Protein AF-A0A7S2TW72-F1 (afdb_monomer)

Nearest PDB structures (foldseek):
  6y2k-assembly1_A  TM=8.050E-01  e=1.005E-05  Marinomonas sp. ef1
  5dfa-assembly1_B  TM=8.505E-01  e=1.007E-04  Geobacillus stearothermophilus
  4oif-assembly1_C  TM=8.768E-01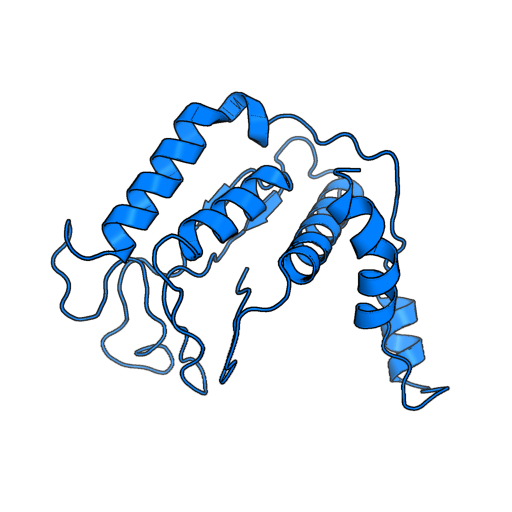  e=2.353E-04  Geobacillus stearothermophilus
  5e9a-assembly1_A  TM=8.964E-01  e=7.447E-04  Rahnella sp. R3
  8ibs-assembly2_B  TM=8.074E-01  e=1.210E-03  Bifidobacterium longum subsp. infantis ATCC 15697 = JCM 1222 = DSM 20088

Foldseek 3Di:
DCQKDAAAADGDDPLLLLVVLLVQQVVCVVVVVLVVWAEDPEQELAFWPLPHTYDGDDQCRSLVSLVSSLLSQHPYYDHPDCEQDCDDSGNVRGTLYYPPDDPVDDRSVVSVVVSVVVCVVCVVNSNDDDDDPDDQDDDPVVQVVCVVPPPDPPDDPSVVSSVVSVVCVVVVD

Mean predicted aligned error: 3.88 Å

Organism: NCBI:txid641309

InterPro domains:
  IPR003476 Glycoside hydrolase, family 42 [PTHR36447] (2-173)
  IPR013529 Glycoside hydrolase, family 42, N-terminal [PF02449] (15-103)
  IPR017853 Glycoside hydrolase superfamily [SSF51445] (32-100)
  IPR029062 Class I glutamine amidotransferase-like [G3DSA:3.40.50.880] (130-173)
  IPR029062 Class I glutamine amidotransferase-like [SSF52317] (130-173)

Structure (mmCIF, N/CA/C/O backbone):
data_AF-A0A7S2TW72-F1
#
_entry.id   AF-A0A7S2TW72-F1
#
loop_
_atom_site.group_PDB
_atom_site.id
_atom_site.type_symbol
_atom_site.label_atom_id
_atom_site.label_alt_id
_atom_site.label_comp_id
_atom_site.label_asym_id
_atom_site.label_entity_id
_atom_site.label_seq_id
_atom_site.pdbx_PDB_ins_code
_atom_site.Cartn_x
_atom_site.Cartn_y
_atom_site.Cartn_z
_atom_site.occupancy
_atom_site.B_iso_or_equiv
_atom_site.auth_seq_id
_atom_site.auth_comp_id
_atom_site.auth_asym_id
_atom_site.auth_atom_id
_atom_site.pdbx_PDB_model_num
ATOM 1 N N . ASN A 1 1 ? 2.933 -1.608 0.972 1.00 94.44 1 ASN A N 1
ATOM 2 C CA . ASN A 1 1 ? 1.568 -1.724 0.433 1.00 94.44 1 ASN A CA 1
ATOM 3 C C . ASN A 1 1 ? 1.625 -2.192 -1.014 1.00 94.44 1 ASN A C 1
ATOM 5 O O . ASN A 1 1 ? 1.776 -1.388 -1.933 1.00 94.44 1 ASN A O 1
ATOM 9 N N . TYR A 1 2 ? 1.483 -3.503 -1.188 1.00 94.56 2 TYR A N 1
ATOM 10 C CA . TYR A 1 2 ? 1.413 -4.172 -2.480 1.00 94.56 2 TYR A CA 1
ATOM 11 C C . TYR A 1 2 ? 0.066 -4.903 -2.568 1.00 94.56 2 TYR A C 1
ATOM 13 O O . TYR A 1 2 ? -0.020 -6.057 -2.158 1.00 94.56 2 TYR A O 1
ATOM 21 N N . PRO A 1 3 ? -1.011 -4.242 -3.046 1.00 94.12 3 PRO A N 1
ATOM 22 C CA . PRO A 1 3 ? -2.340 -4.858 -3.138 1.00 94.12 3 PRO A CA 1
ATOM 23 C C . PRO A 1 3 ? -2.378 -6.122 -3.997 1.00 94.12 3 PRO A C 1
ATOM 25 O O . PRO A 1 3 ? -3.255 -6.959 -3.837 1.00 94.12 3 PRO A O 1
ATOM 28 N N . VAL A 1 4 ? -1.439 -6.231 -4.930 1.00 93.31 4 VAL A N 1
ATOM 29 C CA . VAL A 1 4 ? -1.195 -7.411 -5.752 1.00 93.31 4 VAL A CA 1
ATOM 30 C C . VAL A 1 4 ? 0.266 -7.803 -5.582 1.00 93.31 4 VAL A C 1
ATOM 32 O O . VAL A 1 4 ? 1.138 -6.933 -5.516 1.00 93.31 4 VAL A O 1
ATOM 35 N N . TRP A 1 5 ? 0.530 -9.103 -5.499 1.00 88.50 5 TRP A N 1
ATOM 36 C CA . TRP A 1 5 ? 1.876 -9.648 -5.325 1.00 88.50 5 TRP A CA 1
ATOM 37 C C . TRP A 1 5 ? 1.997 -11.018 -5.992 1.00 88.50 5 TRP A C 1
ATOM 39 O O . TRP A 1 5 ? 0.996 -11.728 -6.136 1.00 88.50 5 TRP A O 1
ATOM 49 N N . GLY A 1 6 ? 3.213 -11.387 -6.403 1.00 86.06 6 GLY A N 1
ATOM 50 C CA . GLY A 1 6 ? 3.484 -12.638 -7.116 1.00 86.06 6 GLY A CA 1
ATOM 51 C C . GLY A 1 6 ? 2.575 -12.815 -8.335 1.00 86.06 6 GLY A C 1
ATOM 52 O O . GLY A 1 6 ? 2.072 -11.839 -8.879 1.00 86.06 6 GLY A O 1
ATOM 53 N N . GLY A 1 7 ? 2.277 -14.055 -8.723 1.00 88.62 7 GLY A N 1
ATOM 54 C CA . GLY A 1 7 ? 1.420 -14.386 -9.874 1.00 88.62 7 GLY A CA 1
ATOM 55 C C . GLY A 1 7 ? -0.076 -14.045 -9.735 1.00 88.62 7 GLY A C 1
ATOM 56 O O . GLY A 1 7 ? -0.910 -14.737 -10.314 1.00 88.62 7 GLY A O 1
ATOM 57 N N . SER A 1 8 ? -0.446 -13.021 -8.958 1.00 91.19 8 SER A N 1
ATOM 58 C CA . SER A 1 8 ? -1.830 -12.546 -8.828 1.00 91.19 8 SER A CA 1
ATOM 59 C C . SER A 1 8 ? -2.438 -12.241 -10.201 1.00 91.19 8 SER A C 1
ATOM 61 O O . SER A 1 8 ? -1.884 -11.449 -10.961 1.00 91.19 8 SER A O 1
ATOM 63 N N . LEU A 1 9 ? -3.605 -12.819 -10.502 1.00 92.19 9 LEU A N 1
ATOM 64 C CA . LEU A 1 9 ? -4.312 -12.615 -11.778 1.00 92.19 9 LEU A CA 1
ATOM 65 C C . LEU A 1 9 ? -5.286 -11.428 -11.753 1.00 92.19 9 LEU A C 1
ATOM 67 O O . LEU A 1 9 ? -5.654 -10.895 -12.800 1.00 92.19 9 LEU A O 1
ATOM 71 N N . ALA A 1 10 ? -5.705 -11.004 -10.562 1.00 94.12 10 ALA A N 1
ATOM 72 C CA . ALA A 1 10 ? -6.632 -9.902 -10.355 1.00 94.12 10 ALA A CA 1
ATOM 73 C C . ALA A 1 10 ? -6.290 -9.143 -9.070 1.00 94.12 10 ALA A C 1
ATOM 75 O O . ALA A 1 10 ? -5.662 -9.681 -8.160 1.00 94.12 10 ALA A O 1
ATOM 76 N N . ALA A 1 11 ? -6.736 -7.891 -8.996 1.00 93.00 11 ALA A N 1
ATOM 77 C CA . ALA A 1 11 ? -6.687 -7.130 -7.758 1.00 93.00 11 ALA A CA 1
ATOM 78 C C . ALA A 1 11 ? -7.694 -7.681 -6.731 1.00 93.00 11 ALA A C 1
ATOM 80 O O . ALA A 1 11 ? -8.809 -8.043 -7.120 1.00 93.00 11 ALA A O 1
ATOM 81 N N . PRO A 1 12 ? -7.354 -7.697 -5.429 1.00 92.38 12 PRO A N 1
ATOM 82 C CA . PRO A 1 12 ? -8.307 -8.054 -4.388 1.00 92.38 12 PRO A CA 1
ATOM 83 C C . PRO A 1 12 ? -9.394 -6.980 -4.256 1.00 92.38 12 PRO A C 1
ATOM 85 O O . PRO A 1 12 ? -9.292 -5.871 -4.793 1.00 92.38 12 PRO A O 1
ATOM 88 N N . ALA A 1 13 ? -10.436 -7.282 -3.481 1.00 93.56 13 ALA A N 1
ATOM 89 C CA . ALA A 1 13 ? -11.420 -6.276 -3.106 1.00 93.56 13 ALA A CA 1
ATOM 90 C C . ALA A 1 13 ? -10.739 -5.111 -2.363 1.00 93.56 13 ALA A C 1
ATOM 92 O O . ALA A 1 13 ? -9.905 -5.331 -1.488 1.00 93.56 13 ALA A O 1
ATOM 93 N N . ALA A 1 14 ? -11.1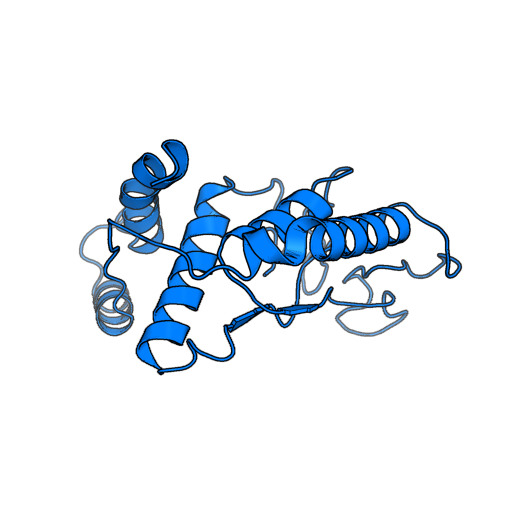44 -3.868 -2.640 1.00 95.38 14 ALA A N 1
ATOM 94 C CA . ALA A 1 14 ? -10.555 -2.685 -1.997 1.00 95.38 14 ALA A CA 1
ATOM 95 C C . ALA A 1 14 ? -10.602 -2.755 -0.457 1.00 95.38 14 ALA A C 1
ATOM 97 O O . ALA A 1 14 ? -9.632 -2.408 0.209 1.00 95.38 14 ALA A O 1
ATOM 98 N N . SER A 1 15 ? -11.684 -3.308 0.101 1.00 96.25 15 SER A N 1
ATOM 99 C CA . SER A 1 15 ? -11.828 -3.565 1.541 1.00 96.25 15 SER A CA 1
ATOM 100 C C . SER A 1 15 ? -10.747 -4.478 2.144 1.00 96.25 15 SER A C 1
ATOM 102 O O . SER A 1 15 ? -10.469 -4.371 3.332 1.00 96.25 15 SER A O 1
ATOM 104 N N . THR A 1 16 ? -10.144 -5.375 1.356 1.00 94.69 16 THR A N 1
ATOM 105 C CA . THR A 1 16 ? -9.058 -6.261 1.814 1.00 94.69 16 THR A CA 1
ATOM 106 C C . THR A 1 16 ? -7.772 -5.470 2.025 1.00 94.69 16 THR A C 1
ATOM 108 O O . THR A 1 16 ? -7.061 -5.696 2.992 1.00 94.69 16 THR A O 1
ATOM 111 N N . VAL A 1 17 ? -7.504 -4.487 1.164 1.00 95.69 17 VAL A N 1
ATOM 112 C CA . VAL A 1 17 ? -6.383 -3.554 1.353 1.00 95.69 17 VAL A CA 1
ATOM 113 C C . VAL A 1 17 ? -6.681 -2.607 2.517 1.00 95.69 17 VAL A C 1
ATOM 115 O O . VAL A 1 17 ? -5.821 -2.361 3.355 1.00 95.69 17 VAL A O 1
ATOM 118 N N . ALA A 1 18 ? -7.915 -2.104 2.589 1.00 96.31 18 ALA A N 1
ATOM 119 C CA . ALA A 1 18 ? -8.355 -1.146 3.596 1.00 96.31 18 ALA A CA 1
ATOM 120 C C . ALA A 1 18 ? -8.190 -1.665 5.036 1.00 96.31 18 ALA A C 1
ATOM 122 O O . ALA A 1 18 ? -7.615 -0.961 5.865 1.00 96.31 18 ALA A O 1
ATOM 123 N N . ILE A 1 19 ? -8.598 -2.912 5.321 1.00 95.75 19 ILE A N 1
ATOM 124 C CA . ILE A 1 19 ? -8.416 -3.497 6.660 1.00 95.75 19 ILE A CA 1
ATOM 125 C C . ILE A 1 19 ? -6.933 -3.594 7.039 1.00 95.75 19 ILE A C 1
ATOM 127 O O . ILE A 1 19 ? -6.581 -3.289 8.173 1.00 95.75 19 ILE A O 1
ATOM 131 N N . SER A 1 20 ? -6.040 -3.939 6.104 1.00 94.25 20 SER A N 1
ATOM 132 C CA . SER A 1 20 ? -4.597 -3.974 6.375 1.00 94.25 20 SER A CA 1
ATOM 133 C C . SER A 1 20 ? -4.042 -2.590 6.725 1.00 94.25 20 SER A C 1
ATOM 135 O O . SER A 1 20 ? -3.234 -2.472 7.643 1.00 94.25 20 SER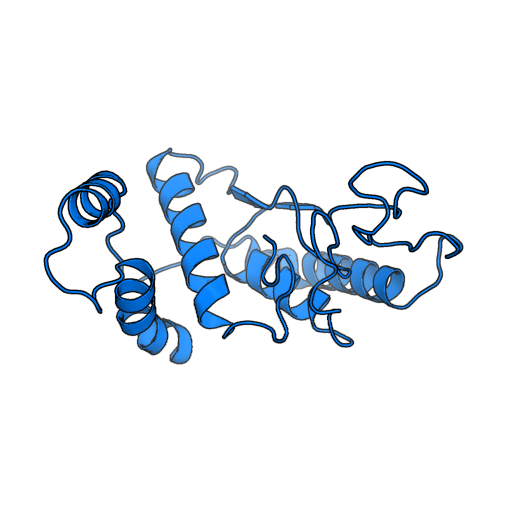 A O 1
ATOM 137 N N . LEU A 1 21 ? -4.494 -1.535 6.037 1.00 95.38 21 LEU A N 1
ATOM 138 C CA . LEU A 1 21 ? -4.108 -0.152 6.344 1.00 95.38 21 LEU A CA 1
ATOM 139 C C . LEU A 1 21 ? -4.628 0.276 7.729 1.00 95.38 21 LEU A C 1
ATOM 141 O O . LEU A 1 21 ? -3.890 0.881 8.506 1.00 95.38 21 LEU A O 1
ATOM 145 N N . ASP A 1 22 ? -5.868 -0.083 8.070 1.00 94.69 22 ASP A N 1
ATOM 146 C CA . ASP A 1 22 ? -6.458 0.219 9.377 1.00 94.69 22 ASP A CA 1
ATOM 147 C C . ASP A 1 22 ? -5.780 -0.542 10.528 1.00 94.69 22 ASP A C 1
ATOM 149 O O . ASP A 1 22 ? -5.624 0.023 11.612 1.00 94.69 22 ASP A O 1
ATOM 153 N N . VAL A 1 23 ? -5.326 -1.781 10.303 1.00 92.88 23 VAL A N 1
ATOM 154 C CA . VAL A 1 23 ? -4.524 -2.549 11.275 1.00 92.88 23 VAL A CA 1
ATOM 155 C C . VAL A 1 23 ? -3.189 -1.853 11.543 1.00 92.88 23 VAL A C 1
ATOM 157 O O . VAL A 1 23 ? -2.845 -1.631 12.704 1.00 92.88 23 VAL A O 1
ATOM 160 N N . VAL A 1 24 ? -2.470 -1.429 10.496 1.00 92.75 24 VAL A N 1
ATOM 161 C CA . VAL A 1 24 ? -1.205 -0.684 10.648 1.00 92.75 24 VAL A CA 1
ATOM 162 C C . VAL A 1 24 ? -1.430 0.633 11.392 1.00 92.75 24 VAL A C 1
ATOM 164 O O . VAL A 1 24 ? -0.671 0.960 12.307 1.00 92.75 24 VAL A O 1
ATOM 167 N N . ARG A 1 25 ? -2.509 1.362 11.073 1.00 92.12 25 ARG A N 1
ATOM 168 C CA . ARG A 1 25 ? -2.905 2.555 11.833 1.00 92.12 25 ARG A CA 1
ATOM 169 C C . ARG A 1 25 ? -3.162 2.223 13.305 1.00 92.12 25 ARG A C 1
ATOM 171 O O . ARG A 1 25 ? -2.714 2.963 14.177 1.00 92.12 25 ARG A O 1
ATOM 178 N N . GLY A 1 26 ? -3.870 1.129 13.587 1.00 91.25 26 GLY A N 1
ATOM 179 C CA . GLY A 1 26 ? -4.137 0.655 14.945 1.00 91.25 26 GLY A CA 1
ATOM 180 C C . GLY A 1 26 ? -2.854 0.398 15.737 1.00 91.25 26 GLY A C 1
ATOM 181 O O . GLY A 1 26 ? -2.731 0.868 16.867 1.00 91.25 26 GLY A O 1
ATOM 182 N N . TRP A 1 27 ? -1.862 -0.260 15.131 1.00 90.44 27 TRP A N 1
ATOM 183 C CA . TRP A 1 27 ? -0.547 -0.461 15.748 1.00 90.44 27 TRP A CA 1
ATOM 184 C C . TRP A 1 27 ? 0.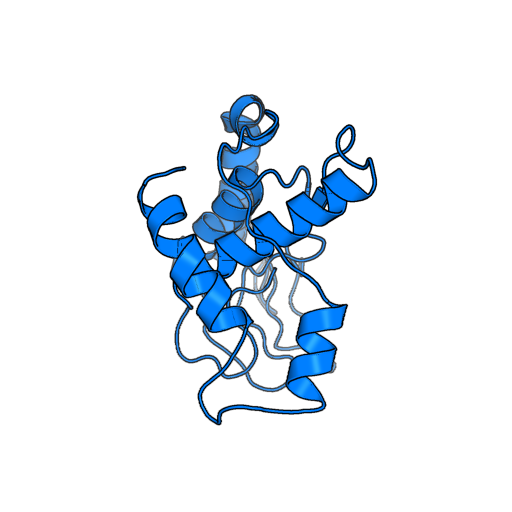197 0.849 15.997 1.00 90.44 27 TRP A C 1
ATOM 186 O O . TRP A 1 27 ? 0.778 1.019 17.066 1.00 90.44 27 TRP A O 1
ATOM 196 N N . ALA A 1 28 ? 0.163 1.791 15.055 1.00 90.00 28 ALA A N 1
ATOM 197 C CA . ALA A 1 28 ? 0.781 3.101 15.245 1.00 90.00 28 ALA A CA 1
ATOM 198 C C . ALA A 1 28 ? 0.150 3.857 16.429 1.00 90.00 28 ALA A C 1
ATOM 200 O O . ALA A 1 28 ? 0.869 4.434 17.245 1.00 90.00 28 ALA A O 1
ATOM 201 N N . ILE A 1 29 ? -1.181 3.796 16.570 1.00 86.50 29 ILE A N 1
ATOM 202 C CA . ILE A 1 29 ? -1.898 4.371 17.717 1.00 86.50 29 ILE A CA 1
ATOM 203 C C . ILE A 1 29 ? -1.469 3.693 19.023 1.00 86.50 29 ILE A C 1
ATOM 205 O O . ILE A 1 29 ? -1.110 4.385 19.972 1.00 86.50 29 ILE A O 1
ATOM 209 N N . ALA A 1 30 ? -1.446 2.359 19.060 1.00 87.12 30 ALA A N 1
ATOM 210 C CA . ALA A 1 30 ? -1.061 1.595 20.248 1.00 87.12 30 ALA A CA 1
ATOM 211 C C . ALA A 1 30 ? 0.388 1.864 20.703 1.00 87.12 30 ALA A C 1
ATOM 213 O O . ALA A 1 30 ? 0.690 1.753 21.887 1.00 87.12 30 ALA A O 1
ATOM 214 N N . ASN A 1 31 ? 1.271 2.252 19.779 1.00 86.00 31 ASN A N 1
ATOM 215 C CA . ASN A 1 31 ? 2.669 2.593 20.055 1.00 86.00 31 ASN A CA 1
ATOM 216 C C . ASN A 1 31 ? 2.909 4.105 20.241 1.00 86.00 31 ASN A C 1
ATOM 218 O O . ASN A 1 31 ? 4.049 4.558 20.134 1.00 86.00 31 ASN A O 1
ATOM 222 N N . ASN A 1 32 ? 1.862 4.901 20.497 1.00 80.44 32 ASN A N 1
ATOM 223 C CA . ASN A 1 32 ? 1.939 6.358 20.678 1.00 80.44 32 ASN A CA 1
ATOM 224 C C . ASN A 1 32 ? 2.602 7.107 19.501 1.00 80.44 32 ASN A C 1
ATOM 226 O O . ASN A 1 32 ? 3.185 8.175 19.674 1.00 80.44 32 ASN A O 1
ATOM 230 N N . GLN A 1 33 ? 2.502 6.580 18.277 1.00 76.88 33 GLN A N 1
ATOM 231 C CA . GLN A 1 33 ? 3.023 7.227 17.064 1.00 76.88 33 GLN A CA 1
ATOM 232 C C . GLN A 1 33 ? 2.006 8.194 16.427 1.00 76.88 33 GLN A C 1
ATOM 234 O O . GLN A 1 33 ? 2.1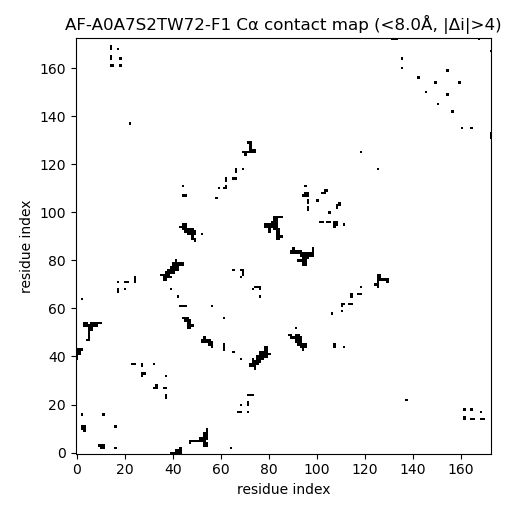76 8.641 15.293 1.00 76.88 33 GLN A O 1
ATOM 239 N N . THR A 1 34 ? 0.944 8.551 17.151 1.00 65.56 34 THR A N 1
ATOM 240 C CA . THR A 1 34 ? -0.194 9.329 16.639 1.00 65.56 34 THR A CA 1
ATOM 241 C C . THR A 1 34 ? 0.159 10.753 16.227 1.00 65.56 34 THR A C 1
ATOM 243 O O . THR A 1 34 ? -0.443 11.267 15.292 1.00 65.56 34 THR A O 1
ATOM 246 N N . GLU A 1 35 ? 1.141 11.387 16.874 1.00 61.72 35 GLU A N 1
ATOM 247 C CA . GLU A 1 35 ? 1.547 12.766 16.555 1.00 61.72 35 GLU A CA 1
ATOM 248 C C . GLU A 1 35 ? 2.339 12.878 15.243 1.00 61.72 35 GLU A C 1
ATOM 250 O O . GLU A 1 35 ? 2.329 13.924 14.600 1.00 61.72 35 GLU A O 1
ATOM 255 N N . LYS A 1 36 ? 3.017 11.800 14.827 1.00 66.94 36 LYS A N 1
ATOM 256 C CA . LYS A 1 36 ? 3.820 11.749 13.589 1.00 66.94 36 LYS A CA 1
ATOM 257 C C . LYS A 1 36 ? 3.091 11.029 12.444 1.00 66.94 36 LYS A C 1
ATOM 259 O O . LYS A 1 36 ? 3.471 11.162 11.277 1.00 66.94 36 LYS A O 1
ATOM 264 N N . GLY A 1 37 ? 2.031 10.290 12.775 1.00 79.31 37 GLY A N 1
ATOM 265 C CA . GLY A 1 37 ? 1.341 9.371 11.877 1.00 79.31 37 GLY A CA 1
ATOM 266 C C . GLY A 1 37 ? 2.183 8.144 11.525 1.00 79.31 37 GLY A C 1
ATOM 267 O O . GLY A 1 37 ? 3.236 7.899 12.111 1.00 79.31 37 GLY A O 1
ATOM 268 N N . TRP A 1 38 ? 1.709 7.362 10.557 1.00 91.38 38 TRP A N 1
ATOM 269 C CA . TRP A 1 38 ? 2.381 6.156 10.065 1.00 91.38 38 TRP A CA 1
ATOM 270 C C . TRP A 1 38 ? 2.691 6.272 8.573 1.00 91.38 38 TRP A C 1
ATOM 272 O O . TRP A 1 38 ? 2.074 7.060 7.854 1.00 91.38 38 TRP A O 1
ATOM 282 N N . MET A 1 39 ? 3.663 5.492 8.102 1.00 92.06 39 MET A N 1
ATOM 283 C CA . MET A 1 39 ? 4.143 5.561 6.723 1.00 92.06 39 MET A CA 1
ATOM 284 C C . MET A 1 39 ? 3.912 4.263 5.961 1.00 92.06 39 MET A C 1
ATOM 286 O O . MET A 1 39 ? 4.065 3.167 6.500 1.00 92.06 39 MET A O 1
ATOM 290 N N . VAL A 1 40 ? 3.651 4.393 4.663 1.00 95.88 40 VAL A N 1
ATOM 291 C CA . VAL A 1 40 ? 3.855 3.311 3.702 1.00 95.88 40 VAL A CA 1
ATOM 292 C C . VAL A 1 40 ? 5.220 3.504 3.057 1.00 95.88 40 VAL A C 1
ATOM 294 O O . VAL A 1 40 ? 5.397 4.358 2.188 1.00 95.88 40 VAL A O 1
ATOM 297 N N . ALA A 1 41 ? 6.182 2.697 3.508 1.00 96.00 41 ALA A N 1
ATOM 298 C CA . ALA A 1 41 ? 7.557 2.718 3.013 1.00 96.00 41 ALA A CA 1
ATOM 299 C C . ALA A 1 41 ? 7.667 2.328 1.533 1.00 96.00 41 ALA A C 1
ATOM 301 O O . ALA A 1 41 ? 8.556 2.803 0.838 1.00 96.00 41 ALA A O 1
ATOM 302 N N . GLU A 1 42 ? 6.751 1.486 1.054 1.00 97.19 42 GLU A N 1
ATOM 303 C CA . GLU A 1 42 ? 6.735 1.014 -0.326 1.00 97.19 42 GLU A CA 1
ATOM 304 C C . GLU A 1 42 ? 5.296 0.905 -0.819 1.00 97.19 42 GLU A C 1
ATOM 306 O O . GLU A 1 42 ? 4.509 0.117 -0.298 1.00 97.19 42 GLU A O 1
ATOM 311 N N . GLN A 1 43 ? 4.923 1.708 -1.803 1.00 97.69 43 GLN A N 1
ATOM 312 C CA . GLN A 1 43 ? 3.641 1.664 -2.491 1.00 97.69 43 GLN A CA 1
ATOM 313 C C . GLN A 1 43 ? 3.869 1.160 -3.912 1.00 97.69 43 GLN A C 1
ATOM 315 O O . GLN A 1 43 ? 4.703 1.694 -4.645 1.00 97.69 43 GLN A O 1
ATOM 320 N N . LEU A 1 44 ? 3.080 0.166 -4.313 1.00 96.06 44 LEU A N 1
ATOM 321 C CA . LEU A 1 44 ? 3.085 -0.348 -5.676 1.00 96.06 44 LEU A CA 1
ATOM 322 C C . LEU A 1 44 ? 2.584 0.715 -6.668 1.00 96.06 44 LEU A C 1
ATOM 324 O O . LEU A 1 44 ? 1.536 1.329 -6.445 1.00 96.06 44 LEU A O 1
ATOM 328 N N . ILE A 1 45 ? 3.289 0.860 -7.795 1.00 96.50 45 ILE A N 1
ATOM 329 C CA . ILE A 1 45 ? 2.847 1.647 -8.963 1.00 96.50 45 ILE A CA 1
ATOM 330 C C . ILE A 1 45 ? 2.889 0.860 -10.284 1.00 96.50 45 ILE A C 1
ATOM 332 O O . ILE A 1 45 ? 2.073 1.095 -11.177 1.00 96.50 45 ILE A O 1
ATOM 336 N N . GLY A 1 46 ? 3.811 -0.097 -10.404 1.00 94.94 46 GLY A N 1
ATOM 337 C CA . GLY A 1 46 ? 3.953 -1.000 -11.545 1.00 94.94 46 GLY A CA 1
ATOM 338 C C . GLY A 1 46 ? 3.775 -2.466 -11.154 1.00 94.94 46 GLY A C 1
ATOM 339 O O . GLY A 1 46 ? 3.646 -2.795 -9.973 1.00 94.94 46 GLY A O 1
ATOM 340 N N . ALA A 1 47 ? 3.770 -3.349 -12.155 1.00 94.56 47 ALA A N 1
ATOM 341 C CA . ALA A 1 47 ? 3.792 -4.789 -11.911 1.00 94.56 47 ALA A CA 1
ATOM 342 C C . ALA A 1 47 ? 5.032 -5.169 -11.085 1.00 94.56 47 ALA A C 1
ATOM 344 O O . ALA A 1 47 ? 6.104 -4.591 -11.269 1.00 94.56 47 ALA A O 1
ATOM 345 N N . GLN A 1 48 ? 4.877 -6.128 -10.176 1.00 94.44 48 GLN A N 1
ATOM 346 C CA . GLN A 1 48 ? 5.984 -6.678 -9.396 1.00 94.44 48 GLN A CA 1
ATOM 347 C C . GLN A 1 48 ? 6.337 -8.061 -9.924 1.00 94.44 48 GLN A C 1
ATOM 349 O O . GLN A 1 48 ? 5.445 -8.824 -10.294 1.00 94.44 48 GLN A O 1
ATOM 354 N N . GLY A 1 49 ? 7.630 -8.365 -9.947 1.00 93.00 49 GLY A N 1
ATOM 355 C CA . GLY A 1 49 ? 8.172 -9.597 -10.507 1.00 93.00 49 GLY A CA 1
ATOM 356 C C . GLY A 1 49 ? 9.333 -10.138 -9.687 1.00 93.00 49 GLY A C 1
ATOM 357 O O . GLY A 1 49 ? 10.333 -10.526 -10.274 1.00 93.00 49 GLY A O 1
ATOM 358 N N . HIS A 1 50 ? 9.207 -10.119 -8.354 1.00 87.75 50 HIS A N 1
ATOM 359 C CA . HIS A 1 50 ? 10.224 -10.657 -7.440 1.00 87.75 50 HIS A CA 1
ATOM 360 C C . HIS A 1 50 ? 10.427 -12.171 -7.629 1.00 87.75 50 HIS A C 1
ATOM 362 O O . HIS A 1 50 ? 11.562 -12.638 -7.661 1.00 87.75 50 HIS A O 1
ATOM 368 N N . ASP A 1 51 ? 9.322 -12.906 -7.814 1.00 86.88 51 ASP A N 1
ATOM 369 C CA . ASP A 1 51 ? 9.319 -14.344 -8.122 1.00 86.88 51 ASP A CA 1
ATOM 370 C C . ASP A 1 51 ? 8.638 -14.614 -9.469 1.00 86.88 51 ASP A C 1
ATOM 372 O O . ASP A 1 51 ? 9.230 -15.133 -10.411 1.00 86.88 51 ASP A O 1
ATOM 376 N N . ILE A 1 52 ? 7.365 -14.223 -9.563 1.00 92.19 52 ILE A N 1
ATOM 377 C CA . ILE A 1 52 ? 6.516 -14.359 -10.747 1.00 92.19 52 ILE A CA 1
ATOM 378 C C . ILE A 1 52 ? 5.917 -12.987 -11.022 1.00 92.19 52 ILE A C 1
ATOM 380 O O . ILE A 1 52 ? 5.389 -12.355 -10.104 1.00 92.19 52 ILE A O 1
ATOM 384 N N . ILE A 1 53 ? 5.990 -12.535 -12.277 1.00 92.44 53 ILE A N 1
ATOM 385 C CA . ILE A 1 53 ? 5.382 -11.266 -12.681 1.00 92.44 53 ILE A CA 1
ATOM 386 C C . ILE A 1 53 ? 3.872 -11.347 -12.470 1.00 92.44 53 ILE A C 1
ATOM 388 O O . ILE A 1 53 ? 3.189 -12.215 -13.015 1.00 92.44 53 ILE A O 1
ATOM 392 N N . GLY A 1 54 ? 3.377 -10.421 -11.661 1.00 91.38 54 GLY A N 1
ATOM 393 C CA . GLY A 1 54 ? 1.983 -10.345 -11.278 1.00 91.38 54 GLY A CA 1
ATOM 394 C C . GLY A 1 54 ? 1.130 -9.428 -12.124 1.00 91.38 54 GLY A C 1
ATOM 395 O O . GLY A 1 54 ? 1.515 -8.910 -13.171 1.00 91.38 54 GLY A O 1
ATOM 396 N N . TYR A 1 55 ? -0.057 -9.183 -11.586 1.00 94.81 55 TYR A N 1
ATOM 397 C CA . TYR A 1 55 ? -1.022 -8.240 -12.111 1.00 94.81 55 TYR A CA 1
ATOM 398 C C . TYR A 1 55 ? -0.409 -6.857 -12.388 1.00 94.81 55 TYR A C 1
ATOM 400 O O . TYR A 1 55 ? 0.080 -6.169 -11.487 1.00 94.81 55 TYR A O 1
ATOM 408 N N . THR A 1 56 ? -0.527 -6.410 -13.638 1.00 94.56 56 THR A N 1
ATOM 409 C CA . THR A 1 56 ? -0.184 -5.044 -14.038 1.00 94.56 56 THR A CA 1
ATOM 410 C C . THR A 1 56 ? -1.333 -4.090 -13.702 1.00 94.56 56 THR A C 1
ATOM 412 O O . THR A 1 56 ? -2.434 -4.259 -14.239 1.00 94.56 56 THR A O 1
ATOM 415 N N . PRO A 1 57 ? -1.101 -3.040 -12.888 1.00 95.31 57 PRO A N 1
ATOM 416 C CA . PRO A 1 57 ? -2.130 -2.058 -12.557 1.00 95.31 57 PRO A CA 1
ATOM 417 C C . PRO A 1 57 ? -2.753 -1.435 -13.808 1.00 95.31 57 PRO A C 1
ATOM 419 O O . PRO A 1 57 ? -2.055 -1.030 -14.749 1.00 95.31 57 PRO A O 1
ATOM 422 N N . ARG A 1 58 ? -4.084 -1.339 -13.829 1.00 95.94 58 ARG A N 1
ATOM 423 C CA . ARG A 1 58 ? -4.819 -0.649 -14.900 1.00 95.94 58 ARG A CA 1
ATOM 424 C C . ARG A 1 58 ? -4.657 0.870 -14.756 1.00 95.94 58 ARG A C 1
ATOM 426 O O . ARG A 1 58 ? -4.305 1.325 -13.667 1.00 95.94 58 ARG A O 1
ATOM 433 N N . PRO A 1 59 ? -4.883 1.654 -15.828 1.00 97.06 59 PRO A N 1
ATOM 434 C CA . PRO A 1 59 ? -4.781 3.108 -15.748 1.00 97.06 59 PRO A CA 1
ATOM 435 C C . PRO A 1 59 ? -5.587 3.671 -14.568 1.00 97.06 59 PRO A C 1
ATOM 437 O O . PRO A 1 59 ? -6.743 3.299 -14.374 1.00 97.06 59 PRO A O 1
ATOM 440 N N . GLY A 1 60 ? -4.956 4.515 -13.753 1.00 96.44 60 GLY A N 1
ATOM 441 C CA . GLY A 1 60 ? -5.533 5.135 -12.556 1.00 96.44 60 GLY A CA 1
ATOM 442 C C . GLY A 1 60 ? -5.614 4.239 -11.313 1.00 96.44 60 GLY A C 1
ATOM 443 O O . GLY A 1 60 ? -5.874 4.740 -10.221 1.00 96.44 60 GLY A O 1
ATOM 444 N N . GLN A 1 61 ? -5.358 2.934 -11.420 1.00 96.06 61 GLN A N 1
ATOM 445 C CA . GLN A 1 61 ? -5.499 2.015 -10.287 1.00 96.06 61 GLN A CA 1
ATOM 446 C C . GLN A 1 61 ? -4.425 2.237 -9.215 1.00 96.06 61 GLN A C 1
ATOM 448 O O . GLN A 1 61 ? -4.732 2.196 -8.025 1.00 96.06 61 GLN A O 1
ATOM 453 N N . ALA A 1 62 ? -3.188 2.537 -9.623 1.00 95.50 62 ALA A N 1
ATOM 454 C CA . ALA A 1 62 ? -2.122 2.892 -8.688 1.00 95.50 62 ALA A CA 1
ATOM 455 C C . ALA A 1 62 ? -2.440 4.193 -7.932 1.00 95.50 62 ALA A C 1
ATOM 457 O O . ALA A 1 62 ? -2.241 4.261 -6.720 1.00 95.50 62 ALA A O 1
ATOM 458 N N . VAL A 1 63 ? -3.016 5.185 -8.626 1.00 97.12 63 VAL A N 1
ATOM 459 C CA . VAL A 1 63 ? -3.499 6.435 -8.014 1.00 97.12 63 VAL A CA 1
ATOM 460 C C . VAL A 1 63 ? -4.593 6.141 -6.989 1.00 97.12 63 VAL A C 1
ATOM 462 O O . VAL A 1 63 ? -4.530 6.643 -5.871 1.00 97.12 63 VAL A O 1
ATOM 465 N N . ALA A 1 64 ? -5.568 5.292 -7.332 1.00 96.75 64 ALA A N 1
ATOM 466 C CA . ALA A 1 64 ? -6.650 4.916 -6.425 1.00 96.75 64 ALA A CA 1
ATOM 467 C C . ALA A 1 64 ? -6.133 4.207 -5.161 1.00 96.75 64 ALA A C 1
ATOM 469 O O . ALA A 1 64 ? -6.569 4.524 -4.056 1.00 96.75 64 ALA A O 1
ATOM 470 N N . TRP A 1 65 ? -5.173 3.287 -5.297 1.00 97.19 65 TRP A N 1
ATOM 471 C CA . TRP A 1 65 ? -4.558 2.621 -4.147 1.00 97.19 65 TRP A CA 1
ATOM 472 C C . TRP A 1 65 ? -3.740 3.575 -3.279 1.00 97.19 65 TRP A C 1
ATOM 474 O O . TRP A 1 65 ? -3.847 3.515 -2.057 1.00 97.19 65 TRP A O 1
ATOM 484 N N . ALA A 1 66 ? -2.963 4.475 -3.883 1.00 97.12 66 ALA A N 1
ATOM 485 C CA . ALA A 1 66 ? -2.209 5.475 -3.136 1.00 97.12 66 ALA A CA 1
ATOM 486 C C . ALA A 1 66 ? -3.136 6.468 -2.414 1.00 97.12 66 ALA A C 1
ATOM 488 O O . ALA A 1 66 ? -2.913 6.782 -1.248 1.00 97.12 66 ALA A O 1
ATOM 489 N N . ALA A 1 67 ? -4.218 6.908 -3.063 1.00 96.06 67 ALA A N 1
ATOM 490 C CA . ALA A 1 67 ? -5.231 7.755 -2.442 1.00 96.06 67 ALA A CA 1
ATOM 491 C C . ALA A 1 67 ? -5.930 7.045 -1.272 1.00 96.06 67 ALA A C 1
ATOM 493 O O . ALA A 1 67 ? -6.129 7.662 -0.228 1.00 96.06 67 ALA A O 1
ATOM 494 N N . ALA A 1 68 ? -6.242 5.750 -1.403 1.00 95.31 68 ALA A N 1
ATOM 495 C CA . ALA A 1 68 ? -6.785 4.951 -0.305 1.00 95.31 68 ALA A CA 1
ATOM 496 C C . ALA A 1 68 ? -5.802 4.869 0.875 1.00 95.31 68 ALA A C 1
ATOM 498 O O . ALA A 1 68 ? -6.203 5.083 2.013 1.00 95.31 68 ALA A O 1
ATOM 499 N N . THR A 1 69 ? -4.509 4.646 0.619 1.00 95.94 69 THR A N 1
ATOM 500 C CA . THR A 1 69 ? -3.468 4.681 1.661 1.00 95.94 69 THR A CA 1
ATOM 501 C C . THR A 1 69 ? -3.500 5.990 2.459 1.00 95.94 69 THR A C 1
ATOM 503 O O . THR A 1 69 ? -3.531 5.955 3.689 1.00 95.94 69 THR A O 1
ATOM 506 N N . LEU A 1 70 ? -3.541 7.139 1.775 1.00 94.69 70 LEU A N 1
ATOM 507 C CA . LEU A 1 70 ? -3.620 8.451 2.429 1.00 94.69 70 LEU A CA 1
ATOM 508 C C . LEU A 1 70 ? -4.937 8.620 3.199 1.00 94.69 70 LEU A C 1
ATOM 510 O O . LEU A 1 70 ? -4.923 9.013 4.360 1.00 94.69 70 LEU A O 1
ATOM 514 N N . ALA A 1 71 ? -6.073 8.265 2.594 1.00 92.62 71 ALA A N 1
ATOM 515 C CA . ALA A 1 71 ? -7.394 8.368 3.218 1.00 92.62 71 ALA A CA 1
ATOM 516 C C . ALA A 1 71 ? -7.541 7.514 4.491 1.00 92.62 71 ALA A C 1
ATOM 518 O O . ALA A 1 71 ? -8.284 7.884 5.396 1.00 92.62 71 ALA A O 1
ATOM 519 N N . HIS A 1 72 ? -6.806 6.404 4.596 1.00 93.38 72 HIS A N 1
ATOM 520 C CA . HIS A 1 72 ? -6.746 5.582 5.808 1.00 93.38 72 HIS A CA 1
ATOM 521 C C . HIS A 1 72 ? -5.771 6.126 6.876 1.00 93.38 72 HIS A C 1
ATOM 523 O O . HIS A 1 72 ? -5.608 5.511 7.934 1.00 93.38 72 HIS A O 1
ATOM 529 N N . GLY A 1 73 ? -5.181 7.306 6.660 1.00 91.38 73 GLY A N 1
ATOM 530 C CA . GLY A 1 73 ? -4.442 8.080 7.660 1.00 91.38 73 GLY A CA 1
ATOM 531 C C . GLY A 1 73 ? -2.922 7.929 7.607 1.00 91.38 73 GLY A C 1
ATOM 532 O O . GLY A 1 73 ? -2.256 8.285 8.580 1.00 91.38 73 GLY A O 1
ATOM 533 N N . ALA A 1 74 ? -2.361 7.379 6.526 1.00 93.38 74 ALA A N 1
ATOM 534 C CA . ALA A 1 74 ? -0.913 7.386 6.335 1.00 93.38 74 ALA A CA 1
ATOM 535 C C . ALA A 1 74 ? -0.426 8.827 6.124 1.00 93.38 74 ALA A C 1
ATOM 537 O O . ALA A 1 74 ? -0.930 9.529 5.248 1.00 93.38 74 ALA A O 1
ATOM 538 N N . THR A 1 75 ? 0.582 9.259 6.885 1.00 92.00 75 THR A N 1
ATOM 539 C CA . THR A 1 75 ? 1.153 10.607 6.746 1.00 92.00 75 THR A CA 1
ATOM 540 C C . THR A 1 75 ? 2.207 10.691 5.641 1.00 92.00 75 THR A C 1
ATOM 542 O O . THR A 1 75 ? 2.515 11.773 5.145 1.00 92.00 75 THR A O 1
ATOM 545 N N . HIS A 1 76 ? 2.763 9.543 5.248 1.00 91.88 76 HIS A N 1
ATOM 546 C CA . HIS A 1 76 ? 3.829 9.434 4.257 1.00 91.88 76 HIS A CA 1
ATOM 547 C C . HIS A 1 76 ? 3.613 8.214 3.357 1.00 91.88 76 HIS A C 1
ATOM 549 O O . HIS A 1 76 ? 3.195 7.148 3.818 1.00 91.88 76 HIS A O 1
ATOM 555 N N . LEU A 1 77 ? 3.947 8.363 2.075 1.00 94.62 77 LEU A N 1
ATOM 556 C CA . LEU A 1 77 ? 3.860 7.311 1.066 1.00 94.62 77 LEU A CA 1
ATOM 557 C C . LEU A 1 77 ? 5.015 7.450 0.078 1.00 94.62 77 LEU A C 1
ATOM 559 O O . LEU A 1 77 ? 5.204 8.511 -0.519 1.00 94.62 77 LEU A O 1
ATOM 563 N N . LEU A 1 78 ? 5.754 6.364 -0.124 1.00 97.00 78 LEU A N 1
ATOM 564 C CA . LEU A 1 78 ? 6.845 6.293 -1.091 1.00 97.00 78 LEU A CA 1
ATOM 565 C C . LEU A 1 78 ? 6.517 5.239 -2.142 1.00 97.00 78 LEU A C 1
ATOM 567 O O . LEU A 1 78 ? 6.218 4.100 -1.797 1.00 97.00 78 LEU A O 1
ATOM 571 N N . PHE A 1 79 ? 6.574 5.597 -3.424 1.00 97.81 79 PHE A N 1
ATOM 572 C CA . PHE A 1 79 ? 6.497 4.587 -4.474 1.00 97.81 79 PHE A CA 1
ATOM 573 C C . PHE A 1 79 ? 7.793 3.786 -4.498 1.00 97.81 79 PHE A C 1
ATOM 575 O O . PHE A 1 79 ? 8.880 4.356 -4.619 1.00 97.81 79 PHE A O 1
ATOM 582 N N . PHE A 1 80 ? 7.664 2.466 -4.428 1.00 96.62 80 PHE A N 1
ATOM 583 C CA . PHE A 1 80 ? 8.763 1.572 -4.738 1.00 96.62 80 PHE A CA 1
ATOM 584 C C . PHE A 1 80 ? 8.607 1.122 -6.190 1.00 96.62 80 PHE A C 1
ATOM 586 O O . PHE A 1 80 ? 7.581 0.564 -6.574 1.00 96.62 80 PHE A O 1
ATOM 593 N N . ARG A 1 81 ? 9.556 1.387 -7.077 1.00 96.25 81 ARG A N 1
ATOM 594 C CA . ARG A 1 81 ? 10.830 2.126 -6.965 1.00 96.25 81 ARG A CA 1
ATOM 595 C C . ARG A 1 81 ? 10.823 3.321 -7.919 1.00 96.25 81 ARG A C 1
ATOM 597 O O . ARG A 1 81 ? 9.876 3.497 -8.678 1.00 96.25 81 ARG A O 1
ATOM 604 N N . TYR A 1 82 ? 11.871 4.143 -7.927 1.00 96.38 82 TYR A N 1
ATOM 605 C CA . TYR A 1 82 ? 11.947 5.243 -8.898 1.00 96.38 82 TYR A CA 1
ATOM 606 C C . TYR A 1 82 ? 12.060 4.727 -10.344 1.00 96.38 82 TYR A C 1
ATOM 608 O O . TYR A 1 82 ? 11.229 5.060 -11.183 1.00 96.38 82 TYR A O 1
ATOM 616 N N . ARG A 1 83 ? 13.044 3.862 -10.623 1.00 97.00 83 ARG A N 1
ATOM 617 C CA . ARG A 1 83 ? 13.273 3.243 -11.938 1.00 97.00 83 ARG A CA 1
ATOM 618 C C . ARG A 1 83 ? 13.487 1.740 -11.789 1.00 97.00 83 ARG A C 1
ATOM 620 O O . ARG A 1 83 ? 14.178 1.325 -10.852 1.00 97.00 83 ARG A O 1
ATOM 627 N N . ALA A 1 84 ? 12.904 0.952 -12.692 1.00 97.00 84 ALA A N 1
ATOM 628 C CA . ALA A 1 84 ? 13.138 -0.489 -12.782 1.00 97.00 84 ALA A CA 1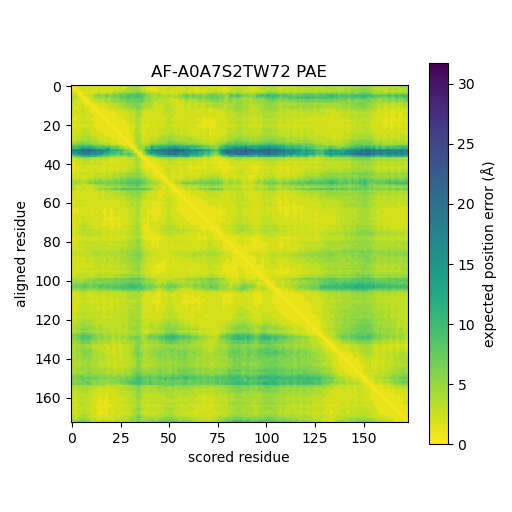
ATOM 629 C C . ALA A 1 84 ? 14.644 -0.798 -12.908 1.00 97.00 84 ALA A C 1
ATOM 631 O O . ALA A 1 84 ? 15.377 -0.093 -13.606 1.00 97.00 84 ALA A O 1
ATOM 632 N N . ALA A 1 85 ? 15.120 -1.811 -12.184 1.00 97.00 85 ALA A N 1
ATOM 633 C CA . ALA A 1 85 ? 16.519 -2.226 -12.258 1.00 97.00 85 ALA A CA 1
ATOM 634 C C . ALA A 1 85 ? 16.784 -2.975 -13.567 1.00 97.00 85 ALA A C 1
ATOM 636 O O . ALA A 1 85 ? 15.946 -3.739 -14.009 1.00 97.00 85 ALA A O 1
ATOM 637 N N . VAL A 1 86 ? 17.963 -2.813 -14.165 1.00 96.88 86 VAL A N 1
ATOM 638 C CA . VAL A 1 86 ? 18.306 -3.495 -15.431 1.00 96.88 86 VAL A CA 1
ATOM 639 C C . VAL A 1 86 ? 18.953 -4.874 -15.234 1.00 96.88 86 VAL A C 1
ATOM 641 O O . VAL A 1 86 ? 19.275 -5.543 -16.209 1.00 96.88 86 VAL A O 1
ATOM 644 N N . PHE A 1 87 ? 19.167 -5.290 -13.982 1.00 96.50 87 PHE A N 1
ATOM 645 C CA . PHE A 1 87 ? 19.683 -6.605 -13.593 1.00 96.50 87 PHE A CA 1
ATOM 646 C C . PHE A 1 87 ? 19.347 -6.914 -12.125 1.00 96.50 87 PHE A C 1
ATOM 648 O O . PHE A 1 87 ? 19.011 -6.016 -11.347 1.00 96.50 87 PHE A O 1
ATOM 655 N N . GLY A 1 88 ? 19.501 -8.183 -11.736 1.00 96.12 88 GLY A N 1
ATOM 656 C CA . GLY A 1 88 ? 19.277 -8.675 -10.373 1.00 96.12 88 GLY A CA 1
ATOM 657 C C . GLY A 1 88 ? 17.863 -9.211 -10.144 1.00 96.12 88 GLY A C 1
ATOM 658 O O . GLY A 1 88 ? 17.034 -9.217 -11.054 1.00 96.12 88 GLY A O 1
ATOM 659 N N . GLN A 1 89 ? 17.591 -9.660 -8.914 1.00 95.06 89 GLN A N 1
ATOM 660 C CA . GLN A 1 89 ? 16.340 -10.351 -8.565 1.00 95.06 89 GLN A CA 1
ATOM 661 C C . GLN A 1 89 ? 15.085 -9.511 -8.847 1.00 95.06 89 GLN A C 1
ATOM 663 O O . GLN A 1 89 ? 14.039 -10.037 -9.198 1.00 95.06 89 GLN A O 1
ATOM 668 N N . GLU A 1 90 ? 15.198 -8.188 -8.744 1.00 95.94 90 GLU A N 1
ATOM 669 C CA . GLU A 1 90 ? 14.074 -7.261 -8.884 1.00 95.94 90 GLU A CA 1
ATOM 670 C C . GLU A 1 90 ? 14.052 -6.520 -10.225 1.00 95.94 90 GLU A C 1
ATOM 672 O O . GLU A 1 90 ? 13.412 -5.473 -10.340 1.00 95.94 90 GLU A O 1
ATOM 677 N N . GLN A 1 91 ? 14.739 -7.024 -11.256 1.00 96.50 91 GLN A N 1
ATOM 678 C CA . GLN A 1 91 ? 14.722 -6.385 -12.580 1.00 96.50 91 GLN A CA 1
ATOM 679 C C . GLN A 1 91 ? 13.298 -6.263 -13.154 1.00 96.50 91 GLN A C 1
ATOM 681 O O . GLN A 1 91 ? 12.983 -5.319 -13.862 1.00 96.50 91 GLN A O 1
ATOM 686 N N . PHE A 1 92 ? 12.380 -7.156 -12.772 1.00 95.19 92 PHE A N 1
ATOM 687 C CA . PHE A 1 92 ? 10.971 -7.085 -13.180 1.00 95.19 92 PHE A CA 1
ATOM 688 C C . PHE A 1 92 ? 10.040 -6.471 -12.122 1.00 95.19 92 PHE A C 1
ATOM 690 O O . PHE A 1 92 ? 8.818 -6.529 -12.260 1.00 95.19 92 PHE A O 1
ATOM 697 N N . CYS A 1 93 ? 10.591 -5.851 -11.074 1.00 96.31 93 CYS A N 1
ATOM 698 C CA . CYS A 1 93 ? 9.840 -5.001 -10.153 1.00 96.31 93 CYS A CA 1
ATOM 699 C C . CYS A 1 93 ? 9.784 -3.575 -10.714 1.00 96.31 93 CYS A C 1
ATOM 701 O O . CYS A 1 93 ? 10.700 -2.766 -10.533 1.00 96.31 93 CYS A O 1
ATOM 703 N N . TYR A 1 94 ? 8.704 -3.266 -11.429 1.00 95.94 94 TYR A N 1
ATOM 704 C CA . TYR A 1 94 ? 8.572 -2.007 -12.154 1.00 95.94 94 TYR A CA 1
ATOM 705 C C . TYR A 1 94 ? 8.254 -0.832 -11.223 1.00 95.94 94 TYR A C 1
ATOM 707 O O . TYR A 1 94 ? 7.395 -0.913 -10.341 1.00 95.94 94 TYR A O 1
ATOM 715 N N . GLY A 1 95 ? 8.964 0.276 -11.449 1.00 96.19 95 GLY A N 1
ATOM 716 C CA . GLY A 1 95 ? 8.863 1.508 -10.673 1.00 96.19 95 GLY A CA 1
ATOM 717 C C . GLY A 1 95 ? 8.033 2.594 -11.351 1.00 96.19 95 GLY A C 1
ATOM 718 O O . GLY A 1 95 ? 7.193 2.313 -12.198 1.00 96.19 95 GLY A O 1
ATOM 719 N N . VAL A 1 96 ? 8.275 3.853 -10.987 1.00 97.69 96 VAL A N 1
ATOM 720 C CA . VAL A 1 96 ? 7.684 5.025 -11.656 1.00 97.69 96 VAL A CA 1
ATOM 721 C C . VAL A 1 96 ? 8.127 5.091 -13.123 1.00 97.69 96 VAL A C 1
ATOM 723 O O . VAL A 1 96 ? 7.309 5.399 -13.988 1.00 97.69 96 VAL A O 1
ATOM 726 N N . LEU A 1 97 ? 9.388 4.749 -13.392 1.00 97.56 97 LEU A N 1
ATOM 727 C CA . LEU A 1 97 ? 9.977 4.604 -14.723 1.00 97.56 97 LEU A CA 1
ATOM 728 C C . LEU A 1 97 ? 10.280 3.127 -15.013 1.00 97.56 97 LEU A C 1
ATOM 730 O O . LEU A 1 97 ? 10.851 2.429 -14.164 1.00 97.56 97 LEU A O 1
ATOM 734 N N . ASP A 1 98 ? 9.942 2.664 -16.215 1.00 95.56 98 ASP A N 1
ATOM 735 C CA . ASP A 1 98 ? 10.399 1.369 -16.728 1.00 95.56 98 ASP A CA 1
ATOM 736 C C . ASP A 1 98 ? 11.878 1.432 -17.150 1.00 95.56 98 ASP A C 1
ATOM 738 O O . ASP A 1 98 ? 12.555 2.455 -17.012 1.00 95.56 98 ASP A O 1
ATOM 742 N N . HIS A 1 99 ? 12.409 0.313 -17.648 1.00 95.94 99 HIS A N 1
ATOM 743 C CA . HIS A 1 99 ? 13.809 0.205 -18.073 1.00 95.94 99 HIS A CA 1
ATOM 744 C C . HIS A 1 99 ? 14.207 1.279 -19.086 1.00 95.94 99 HIS A C 1
ATOM 746 O O . HIS A 1 99 ? 15.283 1.859 -18.974 1.00 95.94 99 HIS A O 1
ATOM 752 N N . THR A 1 100 ? 13.325 1.537 -20.051 1.00 94.00 100 THR A N 1
ATOM 753 C CA . THR A 1 100 ? 13.591 2.376 -21.223 1.00 94.00 100 THR A CA 1
ATOM 754 C C . THR A 1 100 ? 12.882 3.723 -21.180 1.00 94.00 100 THR A C 1
ATOM 756 O O . THR A 1 100 ? 13.077 4.512 -22.092 1.00 94.00 100 THR A O 1
ATOM 759 N N . ASP A 1 101 ? 12.048 3.982 -20.168 1.00 94.81 101 ASP A N 1
ATOM 760 C CA . ASP A 1 101 ? 11.310 5.245 -20.084 1.00 94.81 101 ASP A CA 1
ATOM 761 C C . ASP A 1 101 ? 12.282 6.409 -19.861 1.00 94.81 101 ASP A C 1
ATOM 763 O O . ASP A 1 101 ? 13.128 6.361 -18.953 1.00 94.81 101 ASP A O 1
ATOM 767 N N . ASP A 1 102 ? 12.122 7.483 -20.627 1.00 94.62 102 ASP A N 1
ATOM 768 C CA . ASP A 1 102 ? 12.794 8.744 -20.344 1.00 94.62 102 ASP A CA 1
ATOM 769 C C . ASP A 1 102 ? 12.139 9.449 -19.139 1.00 94.62 102 ASP A C 1
ATOM 771 O O . ASP A 1 102 ? 10.923 9.352 -18.922 1.00 94.62 102 ASP A O 1
ATOM 775 N N . PRO A 1 103 ? 12.911 10.162 -18.292 1.00 90.62 103 PRO A N 1
ATOM 776 C CA . PRO A 1 103 ? 12.334 10.934 -17.196 1.00 90.62 103 PRO A CA 1
ATOM 777 C C . PRO A 1 103 ? 11.343 11.968 -17.733 1.00 90.62 103 PRO A C 1
ATOM 779 O O . PRO A 1 103 ? 11.693 12.779 -18.584 1.00 90.62 103 PRO A O 1
ATOM 782 N N . GLY A 1 104 ? 10.121 11.989 -17.205 1.00 89.81 104 GLY A N 1
ATOM 783 C CA . GLY A 1 104 ? 9.070 12.855 -17.749 1.00 89.81 104 GLY A CA 1
ATOM 784 C C . GLY A 1 104 ? 7.968 12.097 -18.480 1.00 89.81 104 GLY A C 1
ATOM 785 O O . GLY A 1 104 ? 6.851 12.617 -18.576 1.00 89.81 104 GLY A O 1
ATOM 786 N N . GLU A 1 105 ? 8.265 10.881 -18.932 1.00 92.38 105 GLU A N 1
ATOM 787 C CA . GLU A 1 105 ? 7.430 10.110 -19.846 1.00 92.38 105 GLU A CA 1
ATOM 788 C C . GLU A 1 105 ? 6.794 8.881 -19.191 1.00 92.38 105 GLU A C 1
ATOM 790 O O . GLU A 1 105 ? 7.094 8.506 -18.058 1.00 92.38 105 GLU A O 1
ATOM 795 N N . GLY A 1 106 ? 5.868 8.256 -19.918 1.00 93.56 106 GLY A N 1
ATOM 796 C CA . GLY A 1 106 ? 5.190 7.044 -19.479 1.00 93.56 106 GLY A CA 1
ATOM 797 C C . GLY A 1 106 ? 3.996 7.296 -18.552 1.00 93.56 106 GLY A C 1
ATOM 798 O O . GLY A 1 106 ? 3.891 8.278 -17.812 1.00 93.56 106 GLY A O 1
ATOM 799 N N . ARG A 1 107 ? 3.047 6.355 -18.577 1.00 95.56 107 ARG A N 1
ATOM 800 C CA . ARG A 1 107 ? 1.801 6.442 -17.798 1.00 95.56 107 ARG A CA 1
ATOM 801 C C . ARG A 1 107 ? 2.066 6.541 -16.293 1.00 95.56 107 ARG A C 1
ATOM 803 O O . ARG A 1 107 ? 1.441 7.347 -15.613 1.00 95.56 107 ARG A O 1
ATOM 810 N N . LYS A 1 108 ? 2.990 5.726 -15.771 1.00 96.88 108 LYS A N 1
ATOM 811 C CA . LYS A 1 108 ? 3.275 5.634 -14.328 1.00 96.88 108 LYS A CA 1
ATOM 812 C C . LYS A 1 108 ? 3.893 6.918 -13.778 1.00 96.88 108 LYS A C 1
ATOM 814 O O . LYS A 1 108 ? 3.530 7.334 -12.685 1.00 96.88 108 LYS A O 1
ATOM 819 N N . TRP A 1 109 ? 4.732 7.604 -14.551 1.00 97.44 109 TRP A N 1
ATOM 820 C CA . TRP A 1 109 ? 5.223 8.935 -14.199 1.00 97.44 109 TRP A CA 1
ATOM 821 C C . TRP A 1 109 ? 4.089 9.959 -14.071 1.00 97.44 109 TRP A C 1
ATOM 823 O O . TRP A 1 109 ? 4.020 10.707 -13.092 1.00 97.44 109 TRP A O 1
ATOM 833 N N . ILE A 1 110 ? 3.173 9.984 -15.044 1.00 96.81 110 ILE A N 1
ATOM 834 C CA . ILE A 1 110 ? 2.011 10.884 -15.033 1.00 96.81 110 ILE A CA 1
ATOM 835 C C . ILE A 1 110 ? 1.114 10.579 -13.826 1.00 96.81 110 ILE A C 1
ATOM 837 O O . ILE A 1 110 ? 0.726 11.500 -13.108 1.00 96.81 110 ILE A O 1
ATOM 841 N N . GLU A 1 111 ? 0.846 9.303 -13.552 1.00 97.88 111 GLU A N 1
ATOM 842 C CA . GLU A 1 111 ? 0.058 8.857 -12.398 1.00 97.88 111 GLU A CA 1
ATOM 843 C C . GLU A 1 111 ? 0.739 9.164 -11.054 1.00 97.88 111 GLU A C 1
ATOM 845 O O . GLU A 1 111 ? 0.069 9.605 -10.117 1.00 97.88 111 GLU A O 1
ATOM 850 N N . ALA A 1 112 ? 2.063 9.015 -10.948 1.00 97.50 112 ALA A N 1
ATOM 851 C CA . ALA A 1 112 ? 2.816 9.394 -9.753 1.00 97.50 112 ALA A CA 1
ATOM 852 C C . ALA A 1 112 ? 2.701 10.901 -9.483 1.00 97.50 112 ALA A C 1
ATOM 854 O O . ALA A 1 112 ? 2.349 11.310 -8.375 1.00 97.50 112 ALA A O 1
ATOM 855 N N . LYS A 1 113 ? 2.913 11.739 -10.510 1.00 96.88 113 LYS A N 1
ATOM 856 C CA . LYS A 1 113 ? 2.723 13.196 -10.407 1.00 96.88 113 LYS A CA 1
ATOM 857 C C . LYS A 1 113 ? 1.296 13.553 -10.004 1.00 96.88 113 LYS A C 1
ATOM 859 O O . LYS A 1 113 ? 1.115 14.384 -9.117 1.00 96.88 113 LYS A O 1
ATOM 864 N N . ALA A 1 114 ? 0.298 12.922 -10.623 1.00 96.38 114 ALA A N 1
ATOM 865 C CA . ALA A 1 114 ? -1.108 13.140 -10.297 1.00 96.38 114 ALA A CA 1
ATOM 866 C C . ALA A 1 114 ? -1.418 12.759 -8.842 1.00 96.38 114 ALA A C 1
ATOM 868 O O . ALA A 1 114 ? -2.107 13.505 -8.153 1.00 96.38 114 ALA A O 1
ATOM 869 N N . THR A 1 115 ? -0.847 11.658 -8.347 1.00 97.12 115 THR A N 1
ATOM 870 C CA . THR A 1 115 ? -0.971 11.238 -6.943 1.00 97.12 115 THR A CA 1
ATOM 871 C C . THR A 1 115 ? -0.401 12.293 -5.998 1.00 97.12 115 THR A C 1
ATOM 873 O O . THR A 1 115 ? -1.063 12.681 -5.038 1.00 97.12 115 THR A O 1
ATOM 876 N N . TYR A 1 116 ? 0.799 12.810 -6.273 1.00 95.81 116 TYR A N 1
ATOM 877 C CA . TYR A 1 116 ? 1.404 13.850 -5.437 1.00 95.81 116 TYR A CA 1
ATOM 878 C C . TYR A 1 116 ? 0.649 15.179 -5.501 1.00 95.81 116 TYR A C 1
ATOM 880 O O . TYR A 1 116 ? 0.529 15.857 -4.480 1.00 95.81 116 TYR A O 1
ATOM 888 N N . ALA A 1 117 ? 0.124 15.553 -6.669 1.00 96.75 117 ALA A N 1
ATOM 889 C CA . ALA A 1 117 ? -0.734 16.724 -6.809 1.00 96.75 117 ALA A CA 1
ATOM 890 C C . ALA A 1 117 ? -2.014 16.563 -5.975 1.00 96.75 117 ALA A C 1
ATOM 892 O O . ALA A 1 117 ? -2.308 17.426 -5.153 1.00 96.75 117 ALA A O 1
ATOM 893 N N . LEU A 1 118 ? -2.700 15.422 -6.098 1.00 95.81 118 LEU A N 1
ATOM 894 C CA . LEU A 1 118 ? -3.888 15.077 -5.314 1.00 95.81 118 LEU A CA 1
ATOM 895 C C . LEU A 1 118 ? -3.601 15.136 -3.807 1.00 95.81 118 LEU A C 1
ATOM 897 O O . LEU A 1 118 ? -4.354 15.762 -3.062 1.00 95.81 118 LEU A O 1
ATOM 901 N N . ALA A 1 119 ? -2.484 14.557 -3.360 1.00 95.81 119 ALA A N 1
ATOM 902 C CA . ALA A 1 119 ? -2.074 14.592 -1.960 1.00 95.81 119 ALA A CA 1
ATOM 903 C C . ALA A 1 119 ? -1.857 16.029 -1.457 1.00 95.81 119 ALA A C 1
ATOM 905 O O . ALA A 1 119 ? -2.336 16.382 -0.383 1.00 95.81 119 ALA A O 1
ATOM 906 N N . ARG A 1 120 ? -1.186 16.891 -2.232 1.00 96.00 120 ARG A N 1
ATOM 907 C CA . ARG A 1 120 ? -0.968 18.300 -1.853 1.00 96.00 120 ARG A CA 1
ATOM 908 C C . ARG A 1 120 ? -2.272 19.090 -1.814 1.00 96.00 120 ARG A C 1
ATOM 910 O O . ARG A 1 120 ? -2.517 19.798 -0.843 1.00 96.00 120 ARG A O 1
ATOM 917 N N . THR A 1 121 ? -3.114 18.943 -2.834 1.00 97.00 121 THR A N 1
ATOM 918 C CA . THR A 1 121 ? -4.402 19.642 -2.936 1.00 97.00 121 THR A CA 1
ATOM 919 C C . THR A 1 121 ? -5.339 19.283 -1.786 1.00 97.00 121 THR A C 1
ATOM 921 O O . THR A 1 121 ? -6.047 20.150 -1.281 1.00 97.00 121 THR A O 1
ATOM 924 N N . HIS A 1 122 ? -5.320 18.028 -1.335 1.00 95.31 122 HIS A N 1
ATOM 925 C CA . HIS A 1 122 ? -6.203 17.535 -0.278 1.00 95.31 122 HIS A CA 1
ATOM 926 C C . HIS A 1 122 ? -5.491 17.305 1.063 1.00 95.31 122 HIS A C 1
ATOM 928 O O . HIS A 1 122 ? -6.025 16.588 1.905 1.00 95.31 122 HIS A O 1
ATOM 934 N N . ALA A 1 123 ? -4.324 17.922 1.294 1.00 94.56 123 ALA A N 1
ATOM 935 C CA . ALA A 1 123 ? -3.539 17.776 2.527 1.00 94.56 123 ALA A CA 1
ATOM 936 C C . ALA A 1 123 ? -4.365 17.891 3.824 1.00 94.56 123 ALA A C 1
ATOM 938 O O . ALA A 1 123 ? -4.273 16.981 4.648 1.00 94.56 123 ALA A O 1
ATOM 939 N N . PRO A 1 124 ? -5.238 18.905 4.004 1.00 93.75 124 PRO A N 1
ATOM 940 C CA . PRO A 1 124 ? -6.048 19.012 5.219 1.00 93.75 124 PRO A CA 1
ATOM 941 C C . PRO A 1 124 ? -7.006 17.835 5.456 1.00 93.75 124 PRO A C 1
ATOM 943 O O . PRO A 1 124 ? -7.382 17.590 6.596 1.00 93.75 124 PRO A O 1
ATOM 946 N N . LEU A 1 125 ? -7.417 17.121 4.401 1.00 90.69 125 LEU A N 1
ATOM 947 C CA . LEU A 1 125 ? -8.364 16.011 4.499 1.00 90.69 125 LEU A CA 1
ATOM 948 C C . LEU A 1 125 ? -7.696 14.747 5.046 1.00 90.69 125 LEU A C 1
ATOM 950 O O . LEU A 1 125 ? -8.204 14.155 5.990 1.00 90.69 125 LEU A O 1
ATOM 954 N N . TRP A 1 126 ? -6.580 14.320 4.452 1.00 89.69 126 TRP A N 1
ATOM 955 C CA . TRP A 1 126 ? -5.945 13.046 4.813 1.00 89.69 126 TRP A CA 1
ATOM 956 C C . TRP A 1 126 ? -4.965 13.161 5.987 1.00 89.69 126 TRP A C 1
ATOM 958 O O . TRP A 1 126 ? -4.669 12.157 6.626 1.00 89.69 126 TRP A O 1
ATOM 968 N N . LEU A 1 127 ? -4.502 14.374 6.317 1.00 90.94 127 LEU A N 1
ATOM 969 C CA . LEU A 1 127 ? -3.734 14.635 7.543 1.00 90.94 127 LEU A CA 1
ATOM 970 C C . LEU A 1 127 ? -4.624 14.814 8.782 1.00 90.94 127 LEU A C 1
ATOM 972 O O . LEU A 1 127 ? -4.111 14.866 9.900 1.00 90.94 127 LEU A O 1
ATOM 976 N N . ALA A 1 128 ? -5.943 14.926 8.611 1.00 88.69 128 ALA A N 1
ATOM 977 C CA . ALA A 1 128 ? -6.856 14.991 9.741 1.00 88.69 128 ALA A CA 1
ATOM 978 C C . ALA A 1 128 ? -6.876 13.643 10.490 1.00 88.69 128 ALA A C 1
ATOM 980 O O . ALA A 1 128 ? -6.957 12.590 9.851 1.00 88.69 128 ALA A O 1
ATOM 981 N N . PRO A 1 129 ? -6.862 13.638 11.837 1.00 82.12 129 PRO A N 1
ATOM 982 C CA . PRO A 1 129 ? -6.970 12.402 12.601 1.00 82.12 129 PRO A CA 1
ATOM 983 C C . PRO A 1 129 ? -8.280 11.659 12.278 1.00 82.12 129 PRO A C 1
ATOM 985 O O . PRO A 1 129 ? -9.361 12.239 12.447 1.00 82.12 129 PRO A O 1
ATOM 988 N N . PRO A 1 130 ? -8.228 10.384 11.846 1.00 81.12 130 PRO A N 1
ATOM 989 C CA . PRO A 1 130 ? -9.434 9.621 11.558 1.00 81.12 130 PRO A CA 1
ATOM 990 C C . PRO A 1 130 ? -10.222 9.362 12.846 1.00 81.12 130 PRO A C 1
ATOM 992 O O . PRO A 1 130 ? -9.656 9.045 13.893 1.00 81.12 130 PRO A O 1
ATOM 995 N N . ARG A 1 131 ? -11.552 9.477 12.769 1.00 85.06 131 ARG A N 1
ATOM 996 C CA . ARG A 1 131 ? -12.468 9.231 13.892 1.00 85.06 131 ARG A CA 1
ATOM 997 C C . ARG A 1 131 ? -13.262 7.953 13.653 1.00 85.06 131 ARG A C 1
ATOM 999 O O . ARG A 1 131 ? -14.310 7.990 13.018 1.00 85.06 131 ARG A O 1
ATOM 1006 N N . ALA A 1 132 ? -12.770 6.837 14.181 1.00 88.38 132 ALA A N 1
ATOM 1007 C CA . ALA A 1 132 ? -13.468 5.557 14.117 1.00 88.38 132 ALA A CA 1
ATOM 1008 C C . ALA A 1 132 ? -14.474 5.417 15.272 1.00 88.38 132 ALA A C 1
ATOM 1010 O O . ALA A 1 132 ? -14.182 5.784 16.410 1.00 88.38 132 ALA A O 1
ATOM 1011 N N . ARG A 1 133 ? -15.656 4.858 14.986 1.00 92.00 133 ARG A N 1
ATOM 1012 C CA . ARG A 1 133 ? -16.672 4.487 15.999 1.00 92.00 133 ARG A CA 1
ATOM 1013 C C . ARG A 1 133 ? -16.748 2.981 16.248 1.00 92.00 133 ARG A C 1
ATOM 1015 O O . ARG A 1 133 ? -17.526 2.530 17.082 1.00 92.00 133 ARG A O 1
ATOM 1022 N N . VAL A 1 134 ? -15.973 2.216 15.488 1.00 93.19 134 VAL A N 1
ATOM 1023 C CA . VAL A 1 134 ? -15.937 0.755 15.496 1.00 93.19 134 VAL A CA 1
ATOM 1024 C C . VAL A 1 134 ? -14.483 0.327 15.622 1.00 93.19 134 VAL A C 1
ATOM 1026 O O . VAL A 1 134 ? -13.597 0.954 15.042 1.00 93.19 134 VAL A O 1
ATOM 1029 N N . ALA A 1 135 ? -14.246 -0.739 16.380 1.00 92.06 135 ALA A N 1
ATOM 1030 C CA . ALA A 1 135 ? -12.938 -1.359 16.519 1.00 92.06 135 ALA A CA 1
ATOM 1031 C C . ALA A 1 135 ? -13.002 -2.816 16.052 1.00 92.06 135 ALA A C 1
ATOM 1033 O O . ALA A 1 135 ? -13.960 -3.530 16.350 1.00 92.06 135 ALA A O 1
ATOM 1034 N N . VAL A 1 136 ? -11.961 -3.253 15.345 1.00 89.69 136 VAL A N 1
ATOM 1035 C CA . VAL A 1 136 ? -11.705 -4.665 15.050 1.00 89.69 136 VAL A CA 1
ATOM 1036 C C . VAL A 1 136 ? -10.562 -5.110 15.951 1.00 89.69 136 VAL A C 1
ATOM 1038 O O . VAL A 1 136 ? -9.499 -4.490 15.953 1.00 89.69 136 VAL A O 1
ATOM 1041 N N . LEU A 1 137 ? -10.780 -6.166 16.733 1.00 89.81 137 LEU A N 1
ATOM 1042 C CA . LEU A 1 137 ? -9.737 -6.740 17.577 1.00 89.81 137 LEU A CA 1
ATOM 1043 C C . LEU A 1 137 ? -8.844 -7.651 16.734 1.00 89.81 137 LEU A C 1
ATOM 1045 O O . LEU A 1 137 ? -9.313 -8.624 16.147 1.00 89.81 137 LEU A O 1
ATOM 1049 N N . TYR A 1 138 ? -7.554 -7.328 16.698 1.00 89.62 138 TYR A N 1
ATOM 1050 C CA . TYR A 1 138 ? -6.526 -8.086 15.996 1.00 89.62 138 TYR A CA 1
ATOM 1051 C C . TYR A 1 138 ? -5.473 -8.542 17.010 1.00 89.62 138 TYR A C 1
ATOM 1053 O O . TYR A 1 138 ? -4.814 -7.704 17.624 1.00 89.62 138 TYR A O 1
ATOM 1061 N N . SER A 1 139 ? -5.323 -9.856 17.196 1.00 90.06 139 SER A N 1
ATOM 1062 C CA . SER A 1 139 ? -4.357 -10.450 18.129 1.00 90.06 139 SER A CA 1
ATOM 1063 C C . SER A 1 139 ? -3.436 -11.409 17.386 1.00 90.06 139 SER A C 1
ATOM 1065 O O . SER A 1 139 ? -3.878 -12.455 16.910 1.00 90.06 139 SER A O 1
ATOM 1067 N N . THR A 1 140 ? -2.155 -11.052 17.306 1.00 90.44 140 THR A N 1
ATOM 1068 C CA . THR A 1 140 ? -1.120 -11.901 16.704 1.00 90.44 140 THR A CA 1
ATOM 1069 C C . THR A 1 140 ? -0.982 -13.225 17.455 1.00 90.44 140 THR A C 1
ATOM 1071 O O . THR A 1 140 ? -0.890 -14.273 16.820 1.00 90.44 140 THR A O 1
ATOM 1074 N N . ASP A 1 141 ? -1.075 -13.199 18.786 1.00 93.94 141 ASP A N 1
ATOM 1075 C CA . ASP A 1 141 ? -0.991 -14.403 19.618 1.00 93.94 141 ASP A CA 1
ATOM 1076 C C . ASP A 1 141 ? -2.131 -15.381 19.310 1.00 93.94 141 ASP A C 1
ATOM 1078 O O . ASP A 1 141 ? -1.896 -16.581 19.164 1.00 93.94 141 ASP A O 1
ATOM 1082 N N . ASN A 1 142 ? -3.358 -14.879 19.116 1.00 92.44 142 ASN A N 1
ATOM 1083 C CA . ASN A 1 142 ? -4.490 -15.734 18.743 1.00 92.44 142 ASN A CA 1
ATOM 1084 C C . ASN A 1 142 ? -4.324 -16.309 17.332 1.00 92.44 142 ASN A C 1
ATOM 1086 O O . ASN A 1 142 ? -4.613 -17.484 17.119 1.00 92.44 142 ASN A O 1
ATOM 1090 N N . ILE A 1 143 ? -3.840 -15.508 16.376 1.00 92.44 143 ILE A N 1
ATOM 1091 C CA . ILE A 1 143 ? -3.565 -15.977 15.009 1.00 92.44 143 ILE A CA 1
ATOM 1092 C C . ILE A 1 143 ? -2.556 -17.131 15.035 1.00 92.44 143 ILE A C 1
ATOM 1094 O O . ILE A 1 143 ? -2.765 -18.151 14.374 1.00 92.44 143 ILE A O 1
ATOM 1098 N N . PHE A 1 144 ? -1.489 -17.008 15.828 1.00 94.06 144 PHE A N 1
ATOM 1099 C CA . PHE A 1 144 ? -0.497 -18.069 15.987 1.00 94.06 144 PHE A CA 1
ATOM 1100 C C . PHE A 1 144 ? -1.063 -19.297 16.699 1.00 94.06 144 PHE A C 1
ATOM 1102 O O . PHE A 1 144 ? -0.820 -20.412 16.244 1.00 94.06 144 PHE A O 1
ATOM 1109 N N . ALA A 1 145 ? -1.868 -19.119 17.749 1.00 93.94 145 ALA A N 1
ATOM 1110 C CA . ALA A 1 145 ? -2.513 -20.230 18.445 1.00 93.94 145 ALA A CA 1
ATOM 1111 C C . ALA A 1 145 ? -3.441 -21.037 17.518 1.00 93.94 145 ALA A C 1
ATOM 1113 O O . ALA A 1 145 ? -3.364 -22.265 17.489 1.00 93.94 145 ALA A O 1
ATOM 1114 N N . TRP A 1 146 ? -4.267 -20.367 16.706 1.00 92.31 146 TRP A N 1
ATOM 1115 C CA . TRP A 1 146 ? -5.138 -21.039 15.734 1.00 92.31 146 TRP A CA 1
ATOM 1116 C C . TRP A 1 146 ? -4.367 -21.714 14.601 1.00 92.31 146 TRP A C 1
ATOM 1118 O O . TRP A 1 146 ? -4.781 -22.773 14.140 1.00 92.31 146 TRP A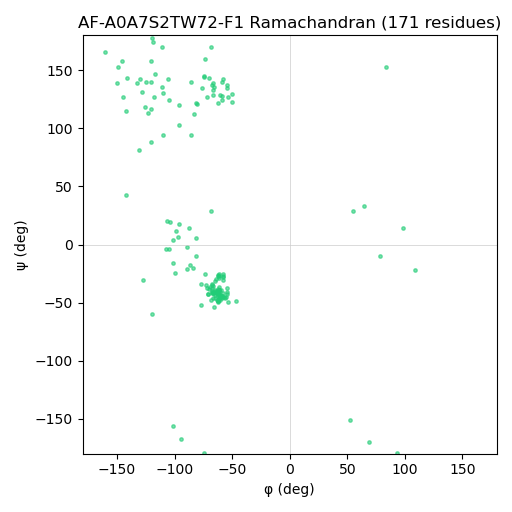 O 1
ATOM 1128 N N . SER A 1 147 ? -3.238 -21.138 14.183 1.00 90.75 147 SER A N 1
ATOM 1129 C CA . SER A 1 147 ? -2.362 -21.764 13.184 1.00 90.75 147 SER A CA 1
ATOM 1130 C C . SER A 1 147 ? -1.672 -23.016 13.737 1.00 90.75 147 SER A C 1
ATOM 1132 O O . SER A 1 147 ? -1.496 -23.994 13.016 1.00 90.75 147 SER A O 1
ATOM 1134 N N . ALA A 1 148 ? -1.289 -22.999 15.018 1.00 94.38 148 ALA A N 1
ATOM 1135 C CA . ALA A 1 148 ? -0.637 -24.123 15.685 1.00 94.38 148 ALA A CA 1
ATOM 1136 C C . ALA A 1 148 ? -1.602 -25.282 15.974 1.00 94.38 148 ALA A C 1
ATOM 1138 O O . ALA A 1 148 ? -1.205 -26.443 15.895 1.00 94.38 148 ALA A O 1
ATOM 1139 N N . GLN A 1 149 ? -2.863 -24.977 16.293 1.00 93.94 149 GLN A N 1
ATOM 1140 C CA . GLN A 1 149 ? -3.898 -25.982 16.521 1.00 93.94 149 GLN A CA 1
ATOM 1141 C C . GLN A 1 149 ? -5.179 -25.666 15.727 1.00 93.94 149 GLN A C 1
ATOM 1143 O O . GLN A 1 149 ? -6.147 -25.140 16.295 1.00 93.94 149 GLN A O 1
ATOM 1148 N N . PRO A 1 150 ? -5.216 -26.020 14.429 1.00 92.25 150 PRO A N 1
ATOM 1149 C CA . PRO A 1 150 ? -6.391 -25.816 13.589 1.00 92.25 150 PRO A CA 1
ATOM 1150 C C . PRO A 1 150 ? -7.607 -26.575 14.137 1.00 92.25 150 PRO A C 1
ATOM 1152 O O . PRO A 1 150 ? -7.524 -27.769 14.417 1.00 92.25 150 PRO A O 1
ATOM 1155 N N . GLN A 1 151 ? -8.737 -25.880 14.302 1.00 90.12 151 GLN A N 1
ATOM 1156 C CA . GLN A 1 151 ? -9.991 -26.470 14.806 1.00 90.12 151 GLN A CA 1
ATOM 1157 C C . GLN A 1 151 ? -10.990 -26.801 13.686 1.00 90.12 151 GLN A C 1
ATOM 1159 O O . GLN A 1 151 ? -11.857 -27.652 13.867 1.00 90.12 151 GLN A O 1
ATOM 1164 N N . ALA A 1 152 ? -10.895 -26.114 12.544 1.00 91.88 152 ALA A N 1
ATOM 1165 C CA . ALA A 1 152 ? -11.747 -26.318 11.377 1.00 91.88 152 ALA A CA 1
ATOM 1166 C C . ALA A 1 152 ? -10.976 -25.987 10.093 1.00 91.88 152 ALA A C 1
ATOM 1168 O O . ALA A 1 152 ? -10.284 -24.971 10.039 1.00 91.88 152 ALA A O 1
ATOM 1169 N N . ASP A 1 153 ? -11.147 -26.806 9.053 1.00 90.81 153 ASP A N 1
ATOM 1170 C CA . ASP A 1 153 ? -10.406 -26.684 7.785 1.00 90.81 153 ASP A CA 1
ATOM 1171 C C . ASP A 1 153 ? -10.669 -25.368 7.040 1.00 90.81 153 ASP A C 1
ATOM 1173 O O . ASP A 1 153 ? -9.842 -24.907 6.258 1.00 90.81 153 ASP A O 1
ATOM 1177 N N . ASN A 1 154 ? -11.834 -24.760 7.261 1.00 90.56 154 ASN A N 1
ATOM 1178 C CA . ASN A 1 154 ? -12.255 -23.531 6.593 1.00 90.56 154 ASN A CA 1
ATOM 1179 C C . ASN A 1 154 ? -12.091 -22.274 7.458 1.00 90.56 154 ASN A C 1
ATOM 1181 O O . ASN A 1 154 ? -12.522 -21.197 7.039 1.00 90.56 154 ASN A O 1
ATOM 1185 N N . PHE A 1 155 ? -11.520 -22.391 8.658 1.00 92.19 155 PHE A N 1
ATOM 1186 C CA . PHE A 1 155 ? -11.299 -21.238 9.516 1.00 92.19 155 PHE A CA 1
ATOM 1187 C C . PHE A 1 155 ? -10.005 -20.522 9.124 1.00 92.19 155 PHE A C 1
ATOM 1189 O O . PHE A 1 155 ? -8.907 -21.024 9.351 1.00 92.19 155 PHE A O 1
ATOM 1196 N N . ASP A 1 156 ? -10.151 -19.312 8.589 1.00 91.12 156 ASP A 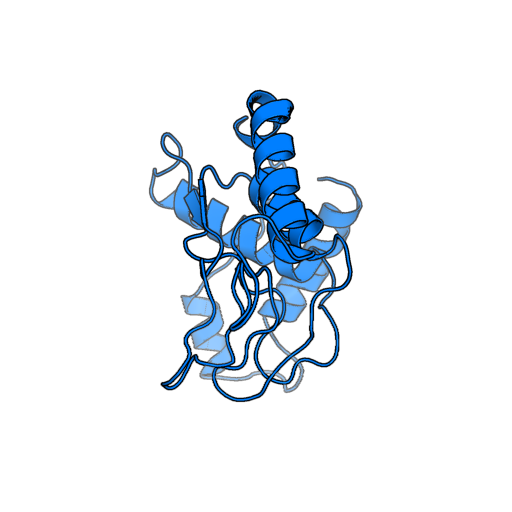N 1
ATOM 1197 C CA . ASP A 1 156 ? -9.053 -18.375 8.380 1.00 91.12 156 ASP A CA 1
ATOM 1198 C C . ASP A 1 156 ? -9.392 -17.040 9.048 1.00 91.12 156 ASP A C 1
ATOM 1200 O O . ASP A 1 156 ? -10.378 -16.379 8.707 1.00 91.12 156 ASP A O 1
ATOM 1204 N N . PHE A 1 157 ? -8.575 -16.640 10.024 1.00 91.19 157 PHE A N 1
ATOM 1205 C CA . PHE A 1 157 ? -8.850 -15.445 10.818 1.00 91.19 157 PHE A CA 1
ATOM 1206 C C . PHE A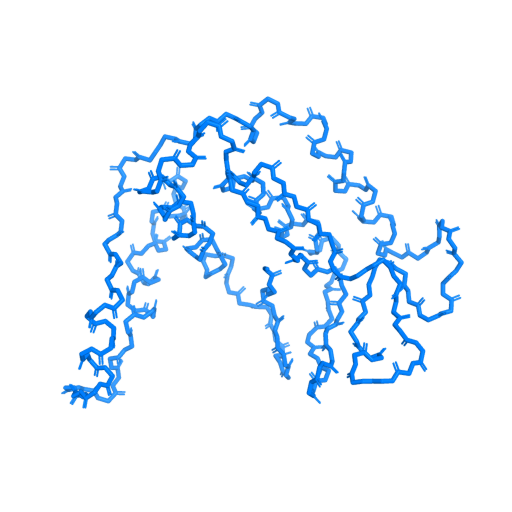 1 157 ? -8.894 -14.174 9.965 1.00 91.19 157 PHE A C 1
ATOM 1208 O O . PHE A 1 157 ? -9.734 -13.309 10.210 1.00 91.19 157 PHE A O 1
ATOM 1215 N N . LEU A 1 158 ? -8.010 -14.040 8.973 1.00 89.31 158 LEU A N 1
ATOM 1216 C CA . LEU A 1 158 ? -7.941 -12.834 8.149 1.00 89.31 158 LEU A CA 1
ATOM 1217 C C . LEU A 1 158 ? -9.199 -12.684 7.286 1.00 89.31 158 LEU A C 1
ATOM 1219 O O . LEU A 1 158 ? -9.745 -11.583 7.184 1.00 89.31 158 LEU A O 1
ATOM 1223 N N . ASN A 1 159 ? -9.704 -13.786 6.734 1.00 92.56 159 ASN A N 1
ATOM 1224 C CA . ASN A 1 159 ? -10.956 -13.830 5.989 1.00 92.56 159 ASN A CA 1
ATOM 1225 C C . ASN A 1 159 ? -12.155 -13.517 6.891 1.00 92.56 159 ASN A C 1
ATOM 1227 O O . ASN A 1 159 ? -13.013 -12.723 6.506 1.00 92.56 159 ASN A O 1
ATOM 1231 N N . GLU A 1 160 ? -12.207 -14.071 8.104 1.00 93.12 160 GLU A N 1
ATOM 1232 C CA . GLU A 1 160 ? -13.286 -13.778 9.055 1.00 93.12 160 GLU A CA 1
ATOM 1233 C C . GLU A 1 160 ? -13.257 -12.322 9.541 1.00 93.12 160 GLU A C 1
ATOM 1235 O O . GLU A 1 160 ? -14.294 -11.650 9.575 1.00 93.12 160 GLU A O 1
ATOM 1240 N N . ALA A 1 161 ? -12.071 -11.784 9.834 1.00 94.19 161 ALA A N 1
ATOM 1241 C CA . ALA A 1 161 ? -11.890 -10.379 10.180 1.00 94.19 161 ALA A CA 1
ATOM 1242 C C . ALA A 1 161 ? -12.335 -9.466 9.028 1.00 94.19 161 ALA A C 1
ATOM 1244 O O . ALA A 1 161 ? -13.082 -8.508 9.243 1.00 94.19 161 ALA A O 1
ATOM 1245 N N . HIS A 1 162 ? -11.951 -9.787 7.788 1.00 95.25 162 HIS A N 1
ATOM 1246 C CA . HIS A 1 162 ? -12.386 -9.059 6.596 1.00 95.25 162 HIS A CA 1
ATOM 1247 C C . HIS A 1 162 ? -13.903 -9.134 6.387 1.00 95.25 162 HIS A C 1
ATOM 1249 O O . HIS A 1 162 ? -14.532 -8.109 6.107 1.00 95.25 162 HIS A O 1
ATOM 1255 N N . ARG A 1 163 ? -14.514 -10.309 6.582 1.00 95.44 163 ARG A N 1
ATOM 1256 C CA . ARG A 1 163 ? -15.965 -10.519 6.473 1.00 95.44 163 ARG A CA 1
ATOM 1257 C C . ARG A 1 163 ? -16.739 -9.613 7.430 1.00 95.44 163 ARG A C 1
ATOM 1259 O O . ARG A 1 163 ? -17.755 -9.046 7.027 1.00 95.44 163 ARG A O 1
ATOM 1266 N N . LEU A 1 164 ? -16.258 -9.455 8.664 1.00 95.25 164 LEU A N 1
ATOM 1267 C CA . LEU A 1 164 ? -16.861 -8.583 9.679 1.00 95.25 164 LEU A CA 1
ATOM 1268 C C . LEU A 1 164 ? -16.559 -7.094 9.448 1.00 95.25 164 LEU A C 1
ATOM 1270 O O . LEU A 1 164 ? -17.411 -6.250 9.712 1.00 95.25 164 LEU A O 1
ATOM 1274 N N . TYR A 1 165 ? -15.381 -6.765 8.919 1.00 96.62 165 TYR A N 1
ATOM 1275 C CA . TYR A 1 165 ? -14.958 -5.399 8.601 1.00 96.62 165 TYR A CA 1
ATOM 1276 C C . TYR A 1 165 ? -15.702 -4.803 7.396 1.00 96.62 165 TYR A C 1
ATOM 1278 O O . TYR A 1 165 ? -16.123 -3.643 7.407 1.00 96.62 165 TYR A O 1
ATOM 1286 N N . ARG A 1 166 ? -15.888 -5.598 6.336 1.00 96.81 166 ARG A N 1
ATOM 1287 C CA . ARG A 1 166 ? -16.371 -5.135 5.028 1.00 96.81 166 ARG A CA 1
ATOM 1288 C C . ARG A 1 166 ? -17.703 -4.364 5.069 1.00 96.81 166 ARG A C 1
ATOM 1290 O O . ARG A 1 166 ? -17.809 -3.385 4.326 1.00 96.81 166 ARG A O 1
ATOM 1297 N N . PRO A 1 167 ? -18.723 -4.748 5.863 1.00 96.81 167 PRO A N 1
ATOM 1298 C CA . PRO A 1 167 ? -19.958 -3.976 5.974 1.00 96.81 167 PRO A CA 1
ATOM 1299 C C . PRO A 1 167 ? -19.740 -2.549 6.487 1.00 96.81 167 PRO A C 1
ATOM 1301 O O . PRO A 1 167 ? -20.361 -1.634 5.956 1.00 96.81 167 PRO A O 1
ATOM 1304 N N . PHE A 1 168 ? -18.847 -2.337 7.457 1.00 96.06 168 PHE A N 1
ATOM 1305 C CA . PHE A 1 168 ? -18.544 -1.002 7.986 1.00 96.06 168 PHE A CA 1
ATOM 1306 C C . PHE A 1 168 ? -17.830 -0.146 6.944 1.00 96.06 168 PHE A C 1
ATOM 1308 O O . PHE A 1 168 ? -18.301 0.943 6.620 1.00 96.06 168 PHE A O 1
ATOM 1315 N N . TRP A 1 169 ? -16.796 -0.705 6.308 1.00 95.81 169 TRP A N 1
ATOM 1316 C CA . TRP A 1 169 ? -16.074 -0.045 5.219 1.00 95.81 169 TRP A CA 1
ATOM 1317 C C . TRP A 1 169 ? -17.004 0.380 4.074 1.00 95.81 169 TRP A C 1
ATOM 1319 O O . TRP A 1 169 ? -16.951 1.515 3.608 1.00 95.81 169 TRP A O 1
ATOM 1329 N N . ARG A 1 170 ? -17.923 -0.501 3.653 1.00 96.44 170 ARG A N 1
ATOM 1330 C CA . ARG A 1 170 ? -18.893 -0.206 2.583 1.00 96.44 170 ARG A CA 1
ATOM 1331 C C . ARG A 1 170 ? -19.838 0.950 2.938 1.00 96.44 170 ARG A C 1
ATOM 1333 O O . ARG A 1 170 ? -20.336 1.608 2.030 1.00 96.44 170 ARG A O 1
ATOM 1340 N N . ASN A 1 171 ? -20.096 1.175 4.224 1.00 95.62 171 ASN A N 1
ATOM 1341 C CA . ASN A 1 171 ? -20.952 2.252 4.721 1.00 95.62 171 ASN A CA 1
ATOM 1342 C C . ASN A 1 171 ? -20.158 3.496 5.170 1.00 95.62 171 ASN A C 1
ATOM 1344 O O . ASN A 1 171 ? -20.760 4.421 5.709 1.00 95.62 171 ASN A O 1
ATOM 1348 N N . GLY A 1 172 ? -18.836 3.532 4.956 1.00 92.06 172 GLY A N 1
ATOM 1349 C CA . GLY A 1 172 ? -17.985 4.664 5.340 1.00 92.06 172 GLY A CA 1
ATOM 1350 C C . GLY A 1 172 ? -17.907 4.896 6.852 1.00 92.06 172 GLY A C 1
ATOM 1351 O O . GLY A 1 172 ? -17.854 6.048 7.283 1.00 92.06 172 GLY A O 1
ATOM 1352 N N . VAL A 1 173 ? -17.975 3.819 7.645 1.00 90.81 173 VAL A N 1
ATOM 1353 C CA . VAL A 1 173 ? -17.904 3.847 9.119 1.00 90.81 173 VAL A CA 1
ATOM 1354 C C . VAL A 1 173 ? -16.483 3.632 9.617 1.00 90.81 173 VAL A C 1
ATOM 1356 O O . VAL A 1 173 ? -15.813 2.728 9.075 1.00 90.81 173 VAL A O 1
#

Radius of gyration: 17.67 Å; Cα contacts (8 Å, |Δi|>4): 239; chains: 1; bounding box: 41×46×42 Å

Sequence (173 aa):
NYPVWGGSLAAPAASTVAISLDVVRGWAIANNQTEKGWMVAEQLIGAQGHDIIGYTPRPGQAVAWAAATLAHGATHLLFFRYRAAVFGQEQFCYGVLDHTDDPGEGRKWIEAKATYALARTHAPLWLAPPRARVAVLYSTDNIFAWSAQPQADNFDFLNEAHRLYRPFWRNGV

Solvent-accessible surface area (backbone atoms only — not comparable to full-atom values): 9901 Å² total; per-residue (Å²): 87,61,78,55,61,40,69,31,86,61,76,64,61,68,60,63,52,48,53,55,46,46,50,55,47,50,54,33,51,76,67,70,32,61,91,74,43,43,68,38,81,35,29,52,56,35,27,39,17,71,84,34,67,24,47,65,65,55,92,64,44,36,38,53,52,53,50,49,48,29,66,57,38,33,68,42,78,33,68,43,36,68,55,22,40,94,60,71,72,46,32,51,31,28,14,39,25,50,81,82,52,55,93,92,41,64,70,44,36,52,40,50,52,50,41,54,50,52,50,62,78,43,39,77,65,33,69,43,84,81,85,71,89,74,84,82,94,83,54,69,68,58,54,50,51,45,69,75,56,71,88,51,96,85,72,47,68,68,60,52,52,44,65,68,44,40,64,38,58,76,69,75,92

Secondary structure (DSSP, 8-state):
--SS-TT--SPPPHHHHHHHHHHHHHHHHHTT-TTT-EEEEEEE-S---SSS--PPPPTTHHHHHHHHHHHTTEEEEEEE-SB--SSSTTTTS--SB-SSPPTT-SHHHHHHHHHHHHHHHTHHHHSSPP--S------HHHHHHHHHS-S-TT--HHHHHHHHHHHHHHTT-

pLDDT: mean 92.94, std 5.23, range [61.72, 97.88]